Protein AF-A0A3D4H0M0-F1 (afdb_monomer)

Secondary structure (DSSP, 8-state):
-EEEEEEEEEEEEETTEEEEEEEEEEE-----S-EEEEEEEEETTEEEEEPPPEEE----

Solvent-accessible surface area (backbone atoms only — not comparable to full-atom values): 3662 Å² total; per-residue (Å²): 113,47,79,50,99,55,70,24,42,36,31,40,27,45,76,89,40,75,79,44,74,49,78,42,38,62,46,82,72,82,86,90,67,68,44,45,32,32,46,38,33,22,52,94,84,36,88,70,48,70,53,70,80,43,78,43,71,78,85,128

Foldseek 3Di:
DDAAPDFFWKFKDWPNRTPDIDRGRDDDDDDDDFTWIKIWTDDPNHTDDIDDTDGDDDDD

Nearest PDB structures (foldseek):
  7kwb-assembly1_A  TM=4.614E-01  e=1.768E+00  Bacteroides thetaiotaomicron
  5fn7-assembly2_B  TM=5.353E-01  e=3.364E+00  Homo sapiens
  7biz-assembly1_A  TM=5.273E-01  e=6.401E+00  Bacteroides thetaiotaomicron
  7kv7-assembly1_AAA  TM=5.079E-01  e=6.038E+00  Bacteroides fluxus YIT 12057
  3d85-assembly1_D  TM=5.058E-01  e=8.089E+00  Homo sapiens

pLDDT: mean 96.38, std 5.09, range [64.12, 98.56]

Structure (mmCIF, N/CA/C/O backbone):
data_AF-A0A3D4H0M0-F1
#
_entry.id   AF-A0A3D4H0M0-F1
#
loop_
_atom_site.group_PDB
_atom_site.id
_atom_site.type_symbol
_atom_site.label_atom_id
_atom_site.label_alt_id
_atom_site.label_comp_id
_atom_site.label_asym_id
_atom_site.label_entity_id
_atom_site.label_seq_id
_atom_site.pdbx_PDB_ins_code
_atom_site.Cartn_x
_atom_site.Cartn_y
_atom_site.Cartn_z
_atom_site.occupancy
_atom_site.B_iso_or_equiv
_atom_site.auth_seq_id
_atom_site.auth_comp_id
_atom_site.auth_asym_id
_atom_site.auth_atom_id
_atom_site.pdbx_PDB_model_num
ATOM 1 N N . VAL A 1 1 ? 2.292 9.247 1.218 1.00 93.50 1 VAL A N 1
ATOM 2 C CA . VAL A 1 1 ? 3.135 9.235 0.002 1.00 93.50 1 VAL A CA 1
ATOM 3 C C . VAL A 1 1 ? 4.219 8.190 0.182 1.00 93.50 1 VAL A C 1
ATOM 5 O O . VAL A 1 1 ? 4.737 8.076 1.287 1.00 93.50 1 VAL A O 1
ATOM 8 N N . VAL A 1 2 ? 4.511 7.414 -0.858 1.00 96.00 2 VAL A N 1
ATOM 9 C CA . VAL A 1 2 ? 5.633 6.468 -0.915 1.00 96.00 2 VAL A CA 1
ATOM 10 C C . VAL A 1 2 ? 6.466 6.791 -2.147 1.00 96.00 2 VAL A C 1
ATOM 12 O O . VAL A 1 2 ? 5.897 6.950 -3.221 1.00 96.00 2 VAL A O 1
ATOM 15 N N . THR A 1 3 ? 7.786 6.843 -1.990 1.00 97.50 3 THR A N 1
ATOM 16 C CA . THR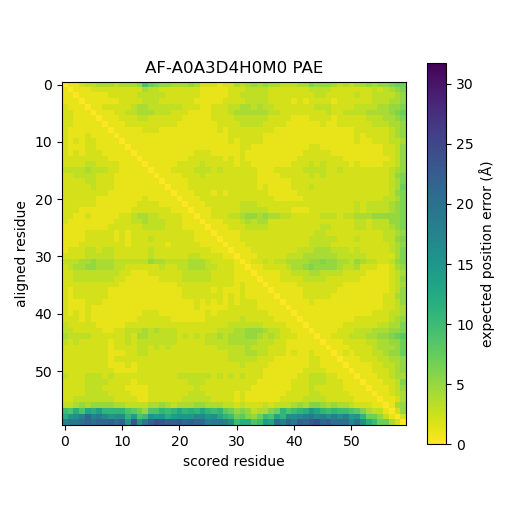 A 1 3 ? 8.746 7.030 -3.085 1.00 97.50 3 THR A CA 1
ATOM 17 C C . THR A 1 3 ? 9.773 5.915 -3.017 1.00 97.50 3 THR A C 1
ATOM 19 O O . THR A 1 3 ? 10.386 5.689 -1.971 1.00 97.50 3 THR A O 1
ATOM 22 N N . LEU A 1 4 ? 9.941 5.199 -4.124 1.00 97.31 4 LEU A N 1
ATOM 23 C CA . LEU A 1 4 ? 10.895 4.108 -4.255 1.00 97.31 4 LEU A CA 1
ATOM 24 C C . LEU A 1 4 ? 12.146 4.547 -5.035 1.00 97.31 4 LEU A C 1
ATOM 26 O O . LEU A 1 4 ? 12.087 5.474 -5.846 1.00 97.31 4 LEU A O 1
ATOM 30 N N . PRO A 1 5 ? 13.281 3.846 -4.865 1.00 96.12 5 PRO A N 1
ATOM 31 C CA . PRO A 1 5 ? 14.461 4.048 -5.708 1.00 96.12 5 PRO A CA 1
ATOM 32 C C . PRO A 1 5 ? 14.210 3.753 -7.199 1.00 96.12 5 PRO A C 1
ATOM 34 O O . PRO A 1 5 ? 14.709 4.477 -8.061 1.00 96.12 5 PRO A O 1
ATOM 37 N N . TRP A 1 6 ? 13.396 2.736 -7.505 1.00 97.31 6 TRP A N 1
ATOM 38 C CA . TRP A 1 6 ? 13.064 2.287 -8.863 1.00 97.31 6 TRP A CA 1
ATOM 39 C C . TRP A 1 6 ? 11.564 2.014 -9.011 1.00 97.31 6 TRP A C 1
ATOM 41 O O . TRP A 1 6 ? 10.867 1.801 -8.018 1.00 97.31 6 TRP A O 1
ATOM 51 N N . LYS A 1 7 ? 11.078 2.001 -10.260 1.00 98.00 7 LYS A N 1
ATOM 52 C CA . LYS A 1 7 ? 9.706 1.596 -10.592 1.00 98.00 7 LYS A CA 1
ATOM 53 C C . LYS A 1 7 ? 9.500 0.131 -10.193 1.00 98.00 7 LYS A C 1
ATOM 55 O O . LYS A 1 7 ? 10.328 -0.713 -10.527 1.00 98.00 7 LYS A O 1
ATOM 60 N N . ALA A 1 8 ? 8.417 -0.161 -9.480 1.00 9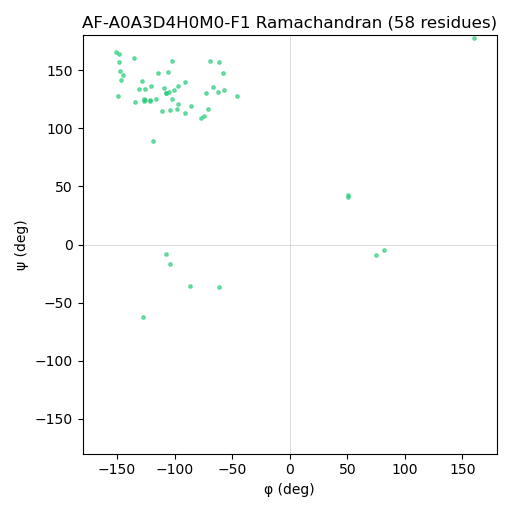8.38 8 ALA A N 1
ATOM 61 C CA . ALA A 1 8 ? 8.122 -1.499 -8.976 1.00 98.38 8 ALA A CA 1
ATOM 62 C C . ALA A 1 8 ? 6.609 -1.718 -8.857 1.00 98.38 8 ALA A C 1
ATOM 64 O O . ALA A 1 8 ? 5.830 -0.763 -8.855 1.00 98.38 8 ALA A O 1
ATOM 65 N N . HIS A 1 9 ? 6.181 -2.971 -8.701 1.00 98.56 9 HIS A N 1
ATOM 66 C CA . HIS A 1 9 ? 4.790 -3.275 -8.382 1.00 98.56 9 HIS A CA 1
ATOM 67 C C . HIS A 1 9 ? 4.511 -2.944 -6.916 1.00 98.56 9 HIS A C 1
ATOM 69 O O . HIS A 1 9 ? 4.986 -3.626 -6.010 1.00 98.56 9 HIS A O 1
ATOM 75 N N . LEU A 1 10 ? 3.716 -1.909 -6.691 1.00 98.56 10 LEU A N 1
ATOM 76 C CA . LEU A 1 10 ? 3.260 -1.439 -5.394 1.00 98.56 10 LEU A CA 1
ATOM 77 C C . LEU A 1 10 ? 1.865 -1.991 -5.095 1.00 98.56 10 LEU A C 1
ATOM 79 O O . LEU A 1 10 ? 0.974 -1.963 -5.941 1.00 98.56 10 LEU A O 1
ATOM 83 N N . SER A 1 11 ? 1.653 -2.457 -3.869 1.00 98.50 11 SER A N 1
ATOM 84 C CA . SER A 1 11 ? 0.343 -2.825 -3.333 1.00 98.50 11 SER A CA 1
ATOM 85 C C . SER A 1 11 ? 0.090 -2.078 -2.031 1.00 98.50 11 SER A C 1
ATOM 87 O O . SER A 1 11 ? 0.877 -2.186 -1.095 1.00 98.50 11 SER A O 1
ATOM 89 N N . VAL A 1 12 ? -1.023 -1.346 -1.952 1.00 98.38 12 VAL A N 1
ATOM 90 C CA . VAL A 1 12 ? -1.545 -0.842 -0.676 1.00 98.38 12 VAL A CA 1
ATOM 91 C C . VAL A 1 12 ? -2.413 -1.935 -0.084 1.00 98.38 12 VAL A C 1
ATOM 93 O O . VAL A 1 12 ? -3.406 -2.340 -0.688 1.00 98.38 12 VAL A O 1
ATOM 96 N N . VAL A 1 13 ? -2.039 -2.412 1.094 1.00 98.56 13 VAL A N 1
ATOM 97 C CA . VAL A 1 13 ? -2.727 -3.466 1.833 1.00 98.56 13 VAL A CA 1
ATOM 98 C C . VAL A 1 13 ? -3.431 -2.842 3.031 1.00 98.56 13 VAL A C 1
ATOM 100 O O . VAL A 1 13 ? -2.802 -2.107 3.785 1.00 98.56 13 VAL A O 1
ATOM 103 N N . ARG A 1 14 ? -4.718 -3.145 3.220 1.00 98.50 14 ARG A N 1
ATOM 104 C CA . ARG A 1 14 ? -5.517 -2.793 4.401 1.00 98.50 14 ARG A CA 1
ATOM 105 C C . ARG A 1 14 ? -6.050 -4.074 5.030 1.00 98.50 14 ARG A C 1
ATOM 107 O O . ARG A 1 14 ? -6.730 -4.844 4.360 1.00 98.50 14 ARG A O 1
ATOM 114 N N . ASN A 1 15 ? -5.751 -4.302 6.309 1.00 98.12 15 ASN A N 1
ATOM 115 C CA . ASN A 1 15 ? -6.179 -5.489 7.063 1.00 98.12 15 ASN A CA 1
ATOM 116 C C . ASN A 1 15 ? -5.868 -6.814 6.332 1.00 98.12 15 ASN A C 1
ATOM 118 O O . ASN A 1 15 ? -6.690 -7.723 6.287 1.00 98.12 15 ASN A O 1
ATOM 122 N N . GLY A 1 16 ? -4.689 -6.901 5.708 1.00 97.00 16 GLY A N 1
ATOM 123 C CA . GLY A 1 16 ? -4.252 -8.081 4.952 1.00 97.00 16 GLY A CA 1
ATOM 124 C C . GLY A 1 16 ? -4.781 -8.179 3.516 1.00 97.00 16 GLY A C 1
ATOM 125 O O . GLY A 1 16 ? -4.344 -9.057 2.779 1.00 97.00 16 GLY A O 1
ATOM 126 N N . VAL A 1 17 ? -5.656 -7.267 3.077 1.00 97.88 17 VAL A N 1
ATOM 127 C CA . VAL A 1 17 ? -6.231 -7.268 1.723 1.00 97.88 17 VAL A CA 1
ATOM 128 C C . VAL A 1 17 ? -5.641 -6.138 0.883 1.00 97.88 17 VAL A C 1
ATOM 130 O O . VAL A 1 17 ? -5.617 -4.985 1.307 1.00 97.88 17 VAL A O 1
ATOM 133 N N . ALA A 1 18 ? -5.175 -6.446 -0.329 1.00 97.75 18 ALA A N 1
ATOM 134 C CA . ALA A 1 18 ? -4.709 -5.429 -1.269 1.00 97.75 18 ALA A CA 1
ATOM 135 C C . ALA A 1 18 ? -5.890 -4.605 -1.809 1.00 97.75 18 ALA A C 1
ATOM 137 O O . ALA A 1 18 ? -6.751 -5.139 -2.505 1.00 97.75 18 ALA A O 1
ATOM 138 N N . ILE A 1 19 ? -5.898 -3.307 -1.509 1.00 98.06 19 ILE A N 1
ATOM 139 C CA . ILE A 1 19 ? -6.955 -2.356 -1.888 1.00 98.06 19 ILE A CA 1
ATOM 140 C C . ILE A 1 19 ? -6.561 -1.445 -3.058 1.00 98.06 19 ILE A C 1
ATOM 142 O O . ILE A 1 19 ? -7.424 -0.844 -3.688 1.00 98.06 19 ILE A O 1
ATOM 146 N N . LYS A 1 20 ? -5.265 -1.342 -3.372 1.00 97.62 20 LYS A N 1
ATOM 147 C CA . LYS A 1 20 ? -4.750 -0.647 -4.560 1.00 97.62 20 LYS A CA 1
ATOM 148 C C . LYS A 1 20 ? -3.502 -1.364 -5.051 1.00 97.62 20 LYS A C 1
ATOM 150 O O . LYS A 1 20 ? -2.692 -1.800 -4.233 1.00 97.62 20 LYS A O 1
ATOM 155 N N . ARG A 1 21 ? -3.341 -1.464 -6.369 1.00 98.00 21 ARG A N 1
ATOM 156 C CA . ARG A 1 21 ? -2.115 -1.933 -7.024 1.00 98.00 21 ARG A CA 1
ATOM 157 C C . ARG A 1 21 ? -1.695 -0.923 -8.081 1.00 98.00 21 ARG A C 1
ATOM 159 O O . ARG A 1 21 ? -2.560 -0.368 -8.752 1.00 98.00 21 ARG A O 1
ATOM 166 N N . ALA A 1 22 ? -0.399 -0.688 -8.201 1.00 97.50 22 ALA A N 1
ATOM 167 C CA . ALA A 1 22 ? 0.186 0.197 -9.199 1.00 97.50 22 ALA A CA 1
ATOM 168 C C . ALA A 1 22 ? 1.572 -0.322 -9.588 1.00 97.50 22 ALA A C 1
ATOM 170 O O . ALA A 1 22 ? 2.197 -1.046 -8.818 1.00 97.50 22 ALA A O 1
ATOM 171 N N . GLU A 1 23 ? 2.060 0.042 -10.766 1.00 97.88 23 GLU A N 1
ATOM 172 C CA . GLU A 1 23 ? 3.454 -0.179 -11.147 1.00 97.88 23 GLU A CA 1
ATOM 173 C C . GLU A 1 23 ? 4.087 1.180 -11.408 1.00 97.88 23 GLU A C 1
ATOM 175 O O . GLU A 1 23 ? 4.007 1.724 -12.507 1.00 97.88 23 GLU A O 1
ATOM 180 N N . GLU A 1 24 ? 4.643 1.772 -10.360 1.00 97.50 24 GLU A N 1
ATOM 181 C CA . GLU A 1 24 ? 5.071 3.168 -10.336 1.00 97.50 24 GLU A CA 1
ATOM 182 C C . GLU A 1 24 ? 6.289 3.304 -9.413 1.00 97.50 24 GLU A C 1
ATOM 184 O O . GLU A 1 24 ? 6.617 2.395 -8.644 1.00 97.50 24 GLU A O 1
ATOM 189 N N . LYS A 1 25 ? 7.012 4.419 -9.525 1.00 97.50 25 LYS A N 1
ATOM 190 C CA . LYS A 1 25 ? 8.102 4.764 -8.600 1.00 97.50 25 LYS A CA 1
ATOM 191 C C . LYS A 1 25 ? 7.570 5.513 -7.375 1.00 97.50 25 LYS A C 1
ATOM 193 O O . LYS A 1 25 ? 8.056 5.310 -6.264 1.00 97.50 25 LYS A O 1
ATOM 198 N N . ASP A 1 26 ? 6.562 6.346 -7.591 1.00 97.75 26 ASP A N 1
ATOM 199 C CA . ASP A 1 26 ? 5.943 7.207 -6.595 1.00 97.75 26 ASP A CA 1
ATOM 200 C C . ASP A 1 26 ? 4.464 6.849 -6.484 1.00 97.75 26 ASP A C 1
ATOM 202 O O . ASP A 1 26 ? 3.802 6.637 -7.492 1.00 97.75 26 ASP A O 1
ATOM 206 N N . LEU A 1 27 ? 3.942 6.763 -5.262 1.00 97.00 27 LEU A N 1
ATOM 207 C CA . LEU A 1 27 ? 2.542 6.446 -5.008 1.00 97.00 27 LEU A CA 1
ATOM 208 C C . LEU A 1 27 ? 1.961 7.385 -3.962 1.00 97.00 27 LEU A C 1
ATOM 210 O O . LEU A 1 27 ? 2.386 7.428 -2.799 1.00 97.00 27 LEU A O 1
ATOM 214 N N . GLU A 1 28 ? 0.895 8.065 -4.363 1.00 97.25 28 GLU A N 1
ATOM 215 C CA . GLU A 1 28 ? 0.019 8.777 -3.454 1.00 97.25 28 GLU A CA 1
ATOM 216 C C . GLU A 1 28 ? -1.255 7.967 -3.180 1.00 97.25 28 GLU A C 1
ATOM 218 O O . GLU A 1 28 ? -1.899 7.391 -4.069 1.00 97.25 28 GLU A O 1
ATOM 223 N N . PHE A 1 29 ? -1.592 7.885 -1.896 1.00 96.69 29 PHE A N 1
ATOM 224 C CA . PHE A 1 29 ? -2.786 7.222 -1.406 1.00 96.69 29 PHE A CA 1
ATOM 225 C C . PHE A 1 29 ? -3.260 7.930 -0.139 1.00 96.69 29 PHE A C 1
ATOM 227 O O . PHE A 1 29 ? -2.485 8.107 0.806 1.00 96.69 29 PHE A O 1
ATOM 234 N N . ARG A 1 30 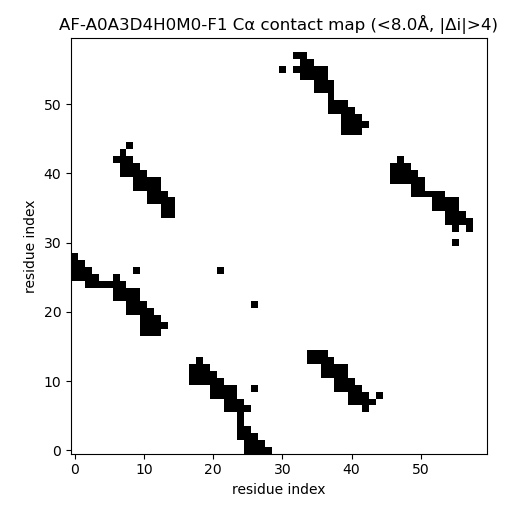? -4.538 8.309 -0.126 1.00 96.44 30 ARG A N 1
ATOM 235 C CA . ARG A 1 30 ? -5.220 8.879 1.033 1.00 96.44 30 ARG A CA 1
ATOM 236 C C . ARG A 1 30 ? -6.112 7.804 1.638 1.00 96.44 30 ARG A C 1
ATOM 238 O O . ARG A 1 30 ? -7.042 7.345 0.986 1.00 96.44 30 ARG A O 1
ATOM 245 N N . ALA A 1 31 ? -5.817 7.400 2.868 1.00 95.75 31 ALA A N 1
ATOM 246 C CA . ALA A 1 31 ? -6.674 6.481 3.604 1.00 95.75 31 ALA A CA 1
ATOM 247 C C . ALA A 1 31 ? -7.948 7.211 4.061 1.00 95.75 31 ALA A C 1
ATOM 249 O O . ALA A 1 31 ? -7.867 8.300 4.629 1.00 95.75 31 ALA A O 1
ATOM 250 N N . ASP A 1 32 ? -9.108 6.615 3.798 1.00 93.81 32 ASP A N 1
ATOM 251 C CA . ASP A 1 32 ? -10.434 7.184 4.078 1.00 93.81 32 ASP A CA 1
ATOM 252 C C . ASP A 1 32 ? -11.151 6.514 5.261 1.00 93.81 32 ASP A C 1
ATOM 254 O O . ASP A 1 32 ? -12.191 6.987 5.709 1.00 93.81 32 ASP A O 1
ATOM 258 N N . SER A 1 33 ? -10.597 5.417 5.777 1.00 95.50 33 SER A N 1
ATOM 259 C CA . SER A 1 33 ? -11.272 4.546 6.731 1.00 95.50 33 SER A CA 1
ATOM 260 C C . SER A 1 33 ? -10.284 3.963 7.745 1.00 95.50 33 SER A C 1
ATOM 262 O O . SER A 1 33 ? -9.163 3.623 7.371 1.00 95.50 33 SER A O 1
ATOM 264 N N . PRO A 1 34 ? -10.676 3.737 9.010 1.00 97.25 34 PRO A N 1
ATOM 265 C CA . PRO A 1 34 ? -9.807 3.088 9.988 1.00 97.25 34 PRO A CA 1
ATOM 266 C C . PRO A 1 34 ? -9.330 1.691 9.557 1.00 97.25 34 PRO A C 1
ATOM 268 O O . PRO A 1 34 ? -10.045 0.936 8.885 1.00 97.25 34 PRO A O 1
ATOM 271 N N . GLY A 1 35 ? -8.119 1.319 9.965 1.00 97.44 35 GLY A N 1
ATOM 272 C CA . GLY A 1 35 ? -7.533 0.016 9.664 1.00 97.44 35 GLY A CA 1
ATOM 273 C C . GLY A 1 35 ? -6.014 -0.014 9.791 1.00 97.44 35 GLY A C 1
ATOM 274 O O . GLY A 1 35 ? -5.368 0.998 10.065 1.00 97.44 35 GLY A O 1
ATOM 275 N N . VAL A 1 36 ? -5.446 -1.199 9.578 1.00 98.31 36 VAL A N 1
ATOM 276 C CA . VAL A 1 36 ? -3.998 -1.410 9.538 1.00 98.31 36 VAL A CA 1
ATOM 277 C C . VAL A 1 36 ? -3.548 -1.427 8.087 1.00 98.31 36 VAL A C 1
ATOM 279 O O . VAL A 1 36 ? -3.955 -2.300 7.319 1.00 98.31 36 VAL A O 1
ATOM 282 N N . TYR A 1 37 ? -2.712 -0.464 7.721 1.00 98.38 37 TYR A N 1
ATOM 283 C CA . TYR A 1 37 ? -2.215 -0.275 6.368 1.00 98.38 37 TYR A CA 1
ATOM 284 C C . TYR A 1 37 ? -0.756 -0.704 6.243 1.00 98.38 37 TYR A C 1
ATOM 286 O O . TYR A 1 37 ? 0.029 -0.565 7.176 1.00 98.38 37 TYR A O 1
ATOM 294 N N . ARG A 1 38 ? -0.370 -1.188 5.068 1.00 98.19 38 ARG A 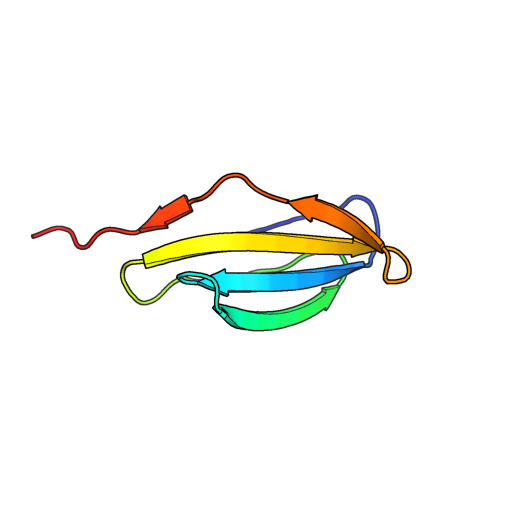N 1
ATOM 295 C CA . ARG A 1 38 ? 1.028 -1.390 4.676 1.00 98.19 38 ARG A CA 1
ATOM 296 C C . ARG A 1 38 ? 1.162 -1.171 3.179 1.00 9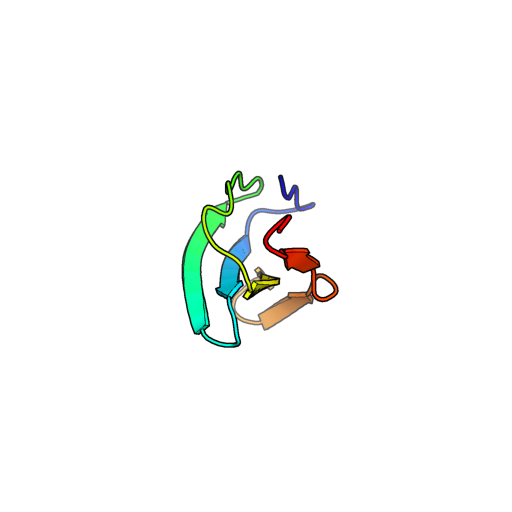8.19 38 ARG A C 1
ATOM 298 O O . ARG A 1 38 ? 0.227 -1.449 2.433 1.00 98.19 38 ARG A O 1
ATOM 305 N N . VAL A 1 39 ? 2.324 -0.705 2.742 1.00 98.31 39 VAL A N 1
ATOM 306 C CA . VAL A 1 39 ? 2.697 -0.737 1.328 1.00 98.31 39 VAL A CA 1
ATOM 307 C C . VAL A 1 39 ? 3.712 -1.848 1.106 1.00 98.31 39 VAL A C 1
ATOM 309 O O . VAL A 1 39 ? 4.681 -1.979 1.854 1.00 98.31 39 VAL A O 1
ATOM 312 N N . GLU A 1 40 ? 3.458 -2.665 0.092 1.00 98.44 40 GLU A N 1
ATOM 313 C CA . GLU A 1 40 ? 4.327 -3.757 -0.338 1.00 98.44 40 GLU A CA 1
ATOM 314 C C . GLU A 1 40 ? 4.828 -3.453 -1.746 1.00 98.44 40 GLU A C 1
ATOM 316 O O . GLU A 1 40 ? 4.026 -3.223 -2.648 1.00 98.44 40 GLU A O 1
ATOM 321 N N . ALA A 1 41 ? 6.141 -3.452 -1.937 1.00 98.44 41 ALA A N 1
ATOM 322 C CA . ALA A 1 41 ? 6.785 -3.292 -3.228 1.00 98.44 41 ALA A CA 1
ATOM 323 C C . ALA A 1 41 ? 7.409 -4.618 -3.667 1.00 98.44 41 ALA A C 1
ATOM 325 O O . ALA A 1 41 ? 8.103 -5.287 -2.891 1.00 98.44 41 ALA A O 1
ATOM 326 N N . ARG A 1 42 ? 7.195 -4.970 -4.933 1.00 98.50 42 ARG A N 1
ATOM 327 C CA . ARG A 1 42 ? 7.848 -6.091 -5.603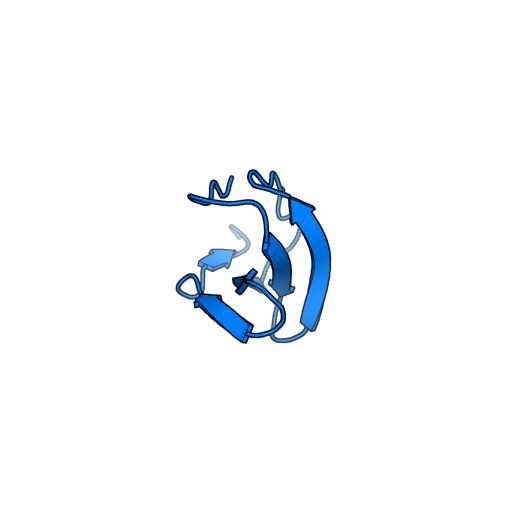 1.00 98.50 42 ARG A CA 1
ATOM 328 C C . ARG A 1 42 ? 8.610 -5.604 -6.824 1.00 98.50 42 ARG A C 1
ATOM 330 O O . ARG A 1 42 ? 8.015 -4.992 -7.710 1.00 98.50 42 ARG A O 1
ATOM 337 N N . LEU A 1 43 ? 9.899 -5.911 -6.875 1.00 98.00 43 LEU A N 1
ATOM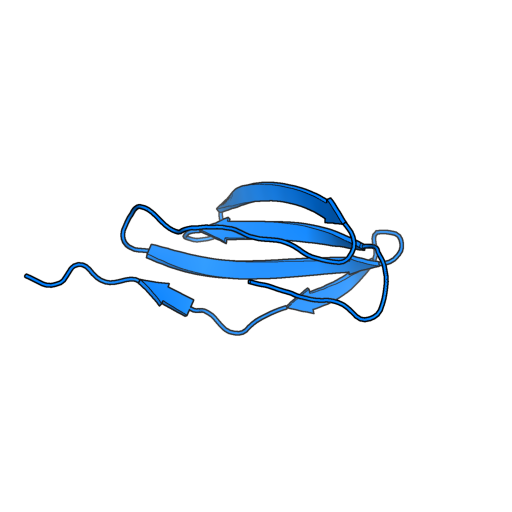 338 C CA . LEU A 1 43 ? 10.766 -5.629 -8.016 1.00 98.00 43 LEU A CA 1
ATOM 339 C C . LEU A 1 43 ? 10.961 -6.932 -8.796 1.00 98.00 43 LEU A C 1
ATOM 341 O O . LEU A 1 43 ? 11.293 -7.955 -8.198 1.00 98.00 43 LEU A O 1
ATOM 345 N N . ASP A 1 44 ? 10.670 -6.921 -10.097 1.00 95.81 44 ASP A N 1
ATOM 346 C CA . ASP A 1 44 ? 10.717 -8.109 -10.967 1.00 95.81 44 ASP A CA 1
ATOM 347 C C . ASP A 1 44 ? 9.953 -9.318 -10.391 1.00 95.81 44 ASP A C 1
ATOM 349 O O . ASP A 1 44 ? 10.431 -10.453 -10.359 1.00 95.81 44 ASP A O 1
ATOM 353 N N . GLY 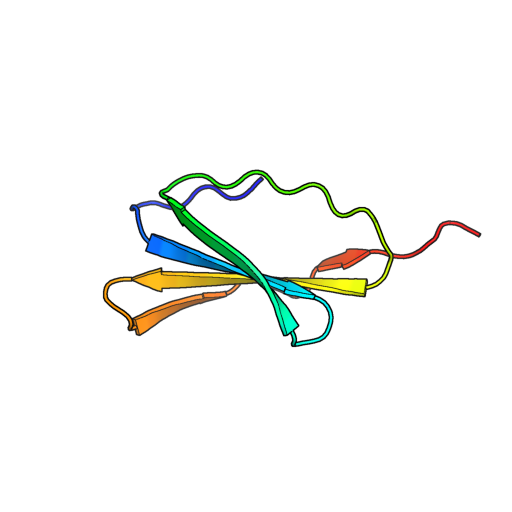A 1 45 ? 8.763 -9.055 -9.838 1.00 95.69 45 GLY A N 1
ATOM 354 C CA . GLY A 1 45 ? 7.892 -10.060 -9.215 1.00 95.69 45 GLY A CA 1
ATOM 355 C C . GLY A 1 45 ? 8.339 -10.548 -7.829 1.00 95.69 45 GLY A C 1
ATOM 356 O O . GLY A 1 45 ? 7.556 -11.206 -7.131 1.00 95.69 45 GLY A O 1
ATOM 357 N N . LYS A 1 46 ? 9.547 -10.186 -7.383 1.00 97.81 46 LYS A N 1
ATOM 358 C CA . LYS A 1 46 ? 10.121 -10.608 -6.101 1.00 97.81 46 LYS A CA 1
ATOM 359 C C . LYS A 1 46 ? 9.779 -9.621 -4.981 1.00 97.81 46 LYS A C 1
ATOM 361 O O . LYS A 1 46 ? 9.822 -8.414 -5.212 1.00 97.81 46 LYS A O 1
ATOM 366 N N . PRO A 1 47 ? 9.465 -10.106 -3.765 1.00 97.69 47 PRO A N 1
ATOM 367 C CA . PRO A 1 47 ? 9.411 -9.283 -2.555 1.00 97.69 47 PRO A CA 1
ATOM 368 C C . PRO A 1 47 ? 10.632 -8.362 -2.446 1.00 97.69 47 PRO A C 1
ATOM 370 O O . PRO A 1 47 ? 11.758 -8.846 -2.537 1.00 97.69 47 PRO A O 1
ATOM 373 N N . TRP A 1 48 ? 10.417 -7.057 -2.258 1.00 97.75 48 TRP A N 1
ATOM 374 C CA . TRP A 1 48 ? 11.519 -6.098 -2.155 1.00 97.75 48 TRP A CA 1
ATOM 375 C C . TRP A 1 48 ? 11.433 -5.223 -0.905 1.00 97.75 48 TRP A C 1
ATOM 377 O O . TRP A 1 48 ? 12.313 -5.302 -0.051 1.00 97.75 48 TRP A O 1
ATOM 387 N N . ILE A 1 49 ? 10.375 -4.420 -0.762 1.00 97.12 49 ILE A N 1
ATOM 388 C CA . ILE A 1 49 ? 10.207 -3.499 0.373 1.00 97.12 49 ILE A CA 1
ATOM 389 C C . ILE A 1 49 ? 8.815 -3.676 0.968 1.00 97.12 49 ILE A C 1
ATOM 391 O O . ILE A 1 49 ? 7.819 -3.695 0.252 1.00 97.12 49 ILE A O 1
ATOM 395 N N . TYR A 1 50 ? 8.749 -3.759 2.293 1.00 97.69 50 TYR A N 1
ATOM 396 C CA . TYR A 1 50 ? 7.507 -3.797 3.055 1.00 97.69 50 TYR A CA 1
ATOM 397 C C . TYR A 1 50 ? 7.586 -2.704 4.105 1.00 97.69 50 TYR A C 1
ATOM 399 O O . TYR A 1 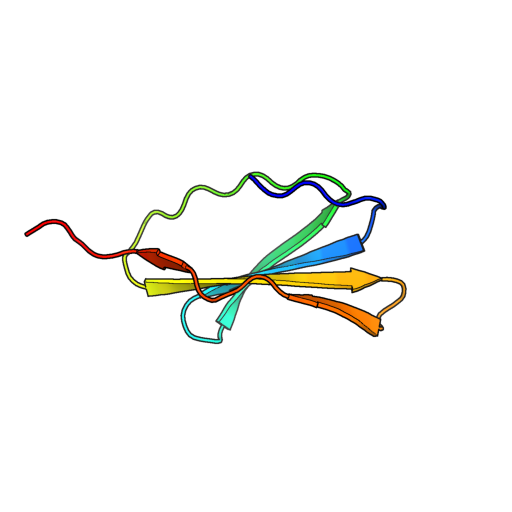50 ? 8.520 -2.684 4.905 1.00 97.69 50 TYR A O 1
ATOM 407 N N . THR A 1 51 ? 6.623 -1.787 4.113 1.00 97.38 51 THR A N 1
ATOM 408 C CA . THR A 1 51 ? 6.564 -0.811 5.202 1.00 97.38 51 THR A CA 1
ATOM 409 C C . THR A 1 51 ? 6.162 -1.511 6.495 1.00 97.38 51 THR A C 1
ATOM 411 O O . THR A 1 51 ? 5.488 -2.544 6.488 1.00 97.38 51 THR A O 1
ATOM 414 N N . ASN A 1 52 ? 6.497 -0.910 7.630 1.00 98.06 52 ASN A N 1
ATOM 415 C CA . ASN A 1 52 ? 5.854 -1.306 8.875 1.00 98.06 52 ASN A CA 1
ATOM 416 C C . ASN A 1 52 ? 4.335 -1.055 8.793 1.00 98.06 52 ASN A C 1
ATOM 418 O O . ASN A 1 52 ? 3.890 -0.230 7.982 1.00 98.06 52 ASN A O 1
ATOM 422 N N . PRO A 1 53 ? 3.530 -1.756 9.610 1.00 97.75 53 PRO A N 1
ATOM 423 C CA . PRO A 1 53 ? 2.111 -1.464 9.735 1.00 97.75 53 PRO A CA 1
ATOM 424 C C . PRO A 1 53 ? 1.870 -0.010 10.159 1.00 97.75 53 PRO A C 1
ATOM 426 O O . PRO A 1 53 ? 2.480 0.482 11.107 1.00 97.75 53 PRO A O 1
ATOM 429 N N . ILE A 1 54 ? 0.948 0.660 9.476 1.00 97.25 54 ILE A N 1
ATOM 430 C CA . ILE A 1 54 ? 0.492 2.021 9.751 1.00 97.25 54 ILE A CA 1
ATOM 431 C C . ILE A 1 54 ? -0.944 1.918 10.266 1.00 97.25 54 ILE A C 1
ATOM 433 O O . ILE A 1 54 ? -1.842 1.488 9.543 1.00 97.25 54 ILE A O 1
ATOM 437 N N . TYR A 1 55 ? -1.169 2.290 11.523 1.00 97.25 55 TYR A N 1
ATOM 438 C CA . TYR A 1 55 ? -2.482 2.197 12.159 1.00 97.25 55 TYR A CA 1
ATOM 439 C C . TYR A 1 55 ? -3.252 3.501 11.970 1.00 97.25 55 TYR A C 1
ATOM 441 O O . TYR A 1 55 ? -2.886 4.519 12.553 1.00 97.25 55 TYR A O 1
ATOM 449 N N . LEU A 1 56 ? -4.345 3.458 11.210 1.00 97.06 56 LEU A N 1
ATOM 450 C CA . LEU A 1 56 ? -5.307 4.552 11.156 1.00 97.06 56 LEU A CA 1
ATOM 451 C C . LEU A 1 56 ? -6.467 4.245 12.103 1.00 97.06 56 LEU A C 1
ATOM 453 O O . LEU A 1 56 ? -7.143 3.225 11.960 1.00 97.06 56 LEU A O 1
ATOM 457 N N . ARG A 1 57 ? -6.689 5.127 13.078 1.00 95.50 57 ARG A N 1
ATOM 458 C CA . ARG A 1 57 ? -7.763 5.017 14.073 1.00 95.50 57 ARG A CA 1
ATOM 459 C C . ARG A 1 57 ? -8.750 6.160 13.873 1.00 95.50 57 ARG A C 1
ATOM 461 O O . ARG A 1 57 ? -8.342 7.248 13.477 1.00 95.50 57 ARG A O 1
ATOM 468 N N . SER A 1 58 ? -10.027 5.911 14.158 1.00 89.69 58 SER A N 1
ATOM 469 C CA . SER A 1 58 ? -10.987 7.007 14.297 1.00 89.69 58 SER A CA 1
ATOM 470 C C . SER A 1 58 ? -10.613 7.814 15.532 1.00 89.69 58 SER A C 1
ATOM 472 O O . SER A 1 58 ? -10.315 7.234 16.577 1.00 89.69 58 SER A O 1
ATOM 474 N N . THR A 1 59 ? -10.625 9.134 15.418 1.00 77.88 59 THR A N 1
ATOM 475 C CA . THR A 1 59 ? -10.718 10.003 16.588 1.00 77.88 59 THR A CA 1
ATOM 476 C C . THR A 1 59 ? -12.175 9.967 17.030 1.00 77.88 59 THR A C 1
ATOM 478 O O . THR A 1 59 ? -13.042 10.414 16.278 1.00 77.88 59 THR A O 1
ATOM 481 N N . SER A 1 60 ? -12.444 9.310 18.158 1.00 64.12 60 SER A N 1
ATOM 482 C CA . SER A 1 60 ? -13.740 9.393 18.841 1.00 64.12 60 SER A CA 1
ATOM 483 C C . SER A 1 60 ? -13.993 10.796 19.376 1.00 64.12 60 SER A C 1
ATOM 485 O O . SER A 1 60 ? -12.992 11.487 19.678 1.00 64.12 60 SER A O 1
#

Mean predicted aligned error: 2.59 Å

Sequence (60 aa):
VVTLPWKAHLSVVRNGVAIKRAEEKDLEFRADSPGVYRVEARLDGKPWIYTNPIYLRSTS

Radius of gyration: 11.77 Å; Cα contacts (8 Å, |Δi|>4): 113; chains: 1; bounding box: 28×21×30 Å